Protein AF-A0A2G8KCC7-F1 (afdb_monomer_lite)

Secondary structure (DSSP, 8-state):
-EETT-EEEETTEEEE--EEEEEETTTTEEEE---GGGS----TTS--------TTSEEEEETTEEEEE-TT-SSS-SEEETT-------PPTTS-TTSSEEEEEEEEGGGSSEEEEEEEEEETTTTTTT-EEEEEE----SS---------

Sequence (152 aa):
TCAPFSQKIQPRGIYRNGRCIISSQNFTKKKYINHPCRQNKYDLNGRYDIKDCQAGMSADIFKGQYVLGAPMCPNTKGLFISNTTKLDEVARNNDYLGFSVAHGKFIAPEVGRLQITSVVSGAPRQNNLFGKVWDCTIVAWRGMRRTDNGRA

InterPro domains:
  IPR028994 Integrin alpha, N-terminal [G3DSA:2.130.10.130] (1-146)

Organism: Stichopus japonicus (NCBI:txid307972)

Structure (mmCIF, N/CA/C/O backbone):
data_AF-A0A2G8KCC7-F1
#
_entry.id   AF-A0A2G8KCC7-F1
#
loop_
_atom_site.group_PDB
_atom_site.id
_atom_site.type_symbol
_atom_site.label_atom_id
_atom_site.label_alt_id
_atom_site.label_comp_id
_atom_site.label_asym_id
_atom_site.label_entity_id
_atom_site.label_seq_id
_atom_site.pdbx_PDB_ins_code
_atom_site.Cartn_x
_atom_site.Cartn_y
_atom_site.Cartn_z
_atom_site.occupancy
_atom_si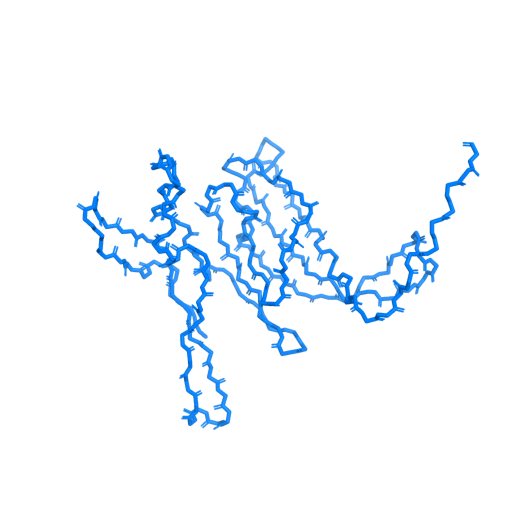te.B_iso_or_equiv
_atom_site.auth_seq_id
_atom_site.auth_comp_id
_atom_site.auth_asym_id
_atom_site.auth_atom_id
_atom_site.pdbx_PDB_model_num
ATOM 1 N N . THR A 1 1 ? -6.817 -9.372 -1.148 1.00 93.25 1 THR A N 1
ATOM 2 C CA . THR A 1 1 ? -5.555 -10.055 -1.513 1.00 93.25 1 THR A CA 1
ATOM 3 C C . THR A 1 1 ? -4.793 -9.243 -2.532 1.00 93.25 1 THR A C 1
ATOM 5 O O . THR A 1 1 ? -5.425 -8.649 -3.404 1.00 93.25 1 THR A O 1
ATOM 8 N N . CYS A 1 2 ? -3.466 -9.218 -2.440 1.00 94.62 2 CYS A N 1
ATOM 9 C CA . CYS A 1 2 ? -2.594 -8.466 -3.338 1.00 94.62 2 CYS A CA 1
ATOM 10 C C . CYS A 1 2 ? -1.480 -9.347 -3.909 1.00 94.62 2 CYS A C 1
ATOM 12 O O . CYS A 1 2 ? -1.060 -10.312 -3.281 1.00 94.62 2 CYS A O 1
ATOM 14 N N . ALA A 1 3 ? -1.020 -8.994 -5.105 1.00 95.81 3 ALA A N 1
ATOM 15 C CA . ALA A 1 3 ? 0.133 -9.560 -5.788 1.00 95.81 3 ALA A CA 1
ATOM 16 C C . ALA A 1 3 ? 1.076 -8.396 -6.153 1.00 95.81 3 ALA A C 1
ATOM 18 O O . ALA A 1 3 ? 0.911 -7.808 -7.228 1.00 95.81 3 ALA A O 1
ATOM 19 N N . PRO A 1 4 ? 2.021 -8.012 -5.273 1.00 93.31 4 PRO A N 1
ATOM 20 C CA . PRO A 1 4 ? 2.851 -6.812 -5.451 1.00 93.31 4 PRO A CA 1
ATOM 21 C C . PRO A 1 4 ? 3.772 -6.895 -6.674 1.00 93.31 4 PRO A C 1
ATOM 23 O O . PRO A 1 4 ? 3.996 -5.899 -7.353 1.00 93.31 4 PRO A O 1
ATOM 26 N N . PHE A 1 5 ? 4.221 -8.095 -7.042 1.00 93.12 5 PHE A N 1
ATOM 27 C CA . PHE A 1 5 ? 5.036 -8.318 -8.241 1.00 93.12 5 PHE A CA 1
ATOM 28 C C . PHE A 1 5 ? 4.210 -8.560 -9.510 1.00 93.12 5 PHE A C 1
ATOM 30 O O . PHE A 1 5 ? 4.770 -8.904 -10.549 1.00 93.12 5 PHE A O 1
ATOM 37 N N . SER A 1 6 ? 2.881 -8.386 -9.456 1.00 93.38 6 SER A N 1
ATOM 38 C CA . SER A 1 6 ? 2.033 -8.531 -10.639 1.00 93.38 6 SER A CA 1
ATOM 39 C C . SER A 1 6 ? 2.477 -7.564 -11.729 1.00 93.38 6 SER A C 1
ATOM 41 O O . SER A 1 6 ? 2.485 -6.343 -11.545 1.00 93.38 6 SER A O 1
ATOM 43 N N . GLN A 1 7 ? 2.798 -8.140 -12.882 1.00 89.81 7 GLN A N 1
ATOM 44 C CA . GLN A 1 7 ? 3.298 -7.405 -14.024 1.00 89.81 7 GLN A CA 1
ATOM 45 C C . GLN A 1 7 ? 2.163 -6.822 -14.878 1.00 89.81 7 GLN A C 1
ATOM 47 O O . GLN A 1 7 ? 1.012 -7.284 -14.881 1.00 89.81 7 GLN A O 1
ATOM 52 N N . LYS A 1 8 ? 2.499 -5.766 -15.610 1.00 85.50 8 LYS A N 1
ATOM 53 C CA . LYS A 1 8 ? 1.717 -5.202 -16.704 1.00 85.50 8 LYS A CA 1
ATOM 54 C C . LYS A 1 8 ? 2.681 -4.903 -17.846 1.00 85.50 8 LYS A C 1
ATOM 56 O O . LYS A 1 8 ? 3.644 -4.168 -17.655 1.00 85.50 8 LYS A O 1
ATOM 61 N N . ILE A 1 9 ? 2.416 -5.480 -19.012 1.00 83.12 9 ILE A N 1
ATOM 62 C CA . ILE A 1 9 ? 3.155 -5.160 -20.232 1.00 83.12 9 ILE A CA 1
ATOM 63 C C . ILE A 1 9 ? 2.638 -3.808 -20.730 1.00 83.12 9 ILE A C 1
ATOM 65 O O . ILE A 1 9 ? 1.425 -3.604 -20.838 1.00 83.12 9 ILE A O 1
ATOM 69 N N . GLN A 1 10 ? 3.548 -2.873 -20.974 1.00 79.00 10 GLN A N 1
ATOM 70 C CA . GLN A 1 10 ? 3.268 -1.585 -21.599 1.00 79.00 10 GLN A CA 1
ATOM 71 C C . GLN A 1 10 ? 4.195 -1.403 -22.810 1.00 79.00 10 GLN A C 1
ATOM 73 O O . GLN A 1 10 ? 5.215 -2.088 -22.892 1.00 79.00 10 GLN A O 1
ATOM 78 N N . PRO A 1 11 ? 3.912 -0.457 -23.724 1.00 78.44 11 PRO A N 1
ATOM 79 C CA . PRO A 1 11 ? 4.739 -0.249 -24.916 1.00 78.44 11 PRO A CA 1
ATOM 80 C C . PRO A 1 11 ? 6.236 -0.017 -24.640 1.00 78.44 11 PRO A C 1
ATOM 82 O O . PRO A 1 11 ? 7.062 -0.283 -25.501 1.00 78.44 11 PRO A O 1
ATOM 85 N N . ARG A 1 12 ? 6.599 0.466 -23.442 1.00 74.31 12 ARG A N 1
ATOM 86 C CA . ARG A 1 12 ? 7.985 0.770 -23.039 1.00 74.31 12 ARG A CA 1
ATOM 87 C C . ARG A 1 12 ? 8.648 -0.306 -22.164 1.00 74.31 12 ARG A C 1
ATOM 89 O O . ARG A 1 12 ? 9.763 -0.091 -21.692 1.00 74.31 12 ARG A O 1
ATOM 96 N N . GLY A 1 13 ? 7.978 -1.434 -21.907 1.00 81.06 13 GLY A N 1
ATOM 97 C CA . GLY A 1 13 ? 8.544 -2.554 -21.147 1.00 81.06 13 GLY A CA 1
ATOM 98 C C . GLY A 1 13 ? 7.571 -3.237 -20.182 1.00 81.06 13 GLY A C 1
ATOM 99 O O . GLY A 1 13 ? 6.350 -3.130 -20.298 1.00 81.06 13 GLY A O 1
ATOM 100 N N . ILE A 1 14 ? 8.132 -3.960 -19.210 1.00 84.12 14 ILE A N 1
ATOM 101 C CA . ILE A 1 14 ? 7.397 -4.719 -18.189 1.00 84.12 14 ILE A CA 1
ATOM 102 C C . ILE A 1 14 ? 7.390 -3.934 -16.875 1.00 84.12 14 ILE A C 1
ATOM 104 O O . ILE A 1 14 ? 8.437 -3.507 -16.398 1.00 84.12 14 ILE A O 1
ATOM 108 N N . TYR A 1 15 ? 6.202 -3.759 -16.293 1.00 86.19 15 TYR A N 1
ATOM 109 C CA . TYR A 1 15 ? 5.972 -2.909 -15.126 1.00 86.19 15 TYR A CA 1
ATOM 110 C C . TYR A 1 15 ? 5.466 -3.757 -13.958 1.00 86.19 15 TYR A C 1
ATOM 112 O O . TYR A 1 15 ? 4.408 -4.382 -14.071 1.00 86.19 15 TYR A O 1
ATOM 120 N N . ARG A 1 16 ? 6.169 -3.763 -12.825 1.00 88.00 16 ARG A N 1
ATOM 121 C CA . ARG A 1 16 ? 5.794 -4.429 -11.566 1.00 88.00 16 ARG A CA 1
ATOM 122 C C . ARG A 1 16 ? 5.029 -3.464 -10.658 1.00 88.00 16 ARG A C 1
ATOM 124 O O . ARG A 1 16 ? 5.499 -3.035 -9.607 1.00 88.00 16 ARG A O 1
ATOM 131 N N . ASN A 1 17 ? 3.812 -3.126 -11.066 1.00 87.38 17 ASN A N 1
ATOM 132 C CA . ASN A 1 17 ? 3.012 -2.114 -10.365 1.00 87.38 17 ASN A CA 1
ATOM 133 C C . ASN A 1 17 ? 2.131 -2.675 -9.255 1.00 87.38 17 ASN A C 1
ATOM 135 O O . ASN A 1 17 ? 1.513 -1.903 -8.525 1.00 87.38 17 ASN A O 1
ATOM 139 N N . GLY A 1 18 ? 2.083 -3.997 -9.121 1.00 90.75 18 GLY A N 1
ATOM 140 C CA . GLY A 1 18 ? 1.185 -4.669 -8.202 1.00 90.75 18 GLY A CA 1
ATOM 141 C C . GLY A 1 18 ? -0.230 -4.798 -8.757 1.00 90.75 18 GLY A C 1
ATOM 142 O O . GLY A 1 18 ? -0.598 -4.222 -9.792 1.00 90.75 18 GLY A O 1
ATOM 143 N N . ARG A 1 19 ? -1.023 -5.645 -8.105 1.00 92.31 19 ARG A N 1
ATOM 144 C CA . ARG A 1 19 ? -2.450 -5.824 -8.384 1.00 92.31 19 ARG A CA 1
ATOM 145 C C . ARG A 1 19 ? -3.139 -6.336 -7.133 1.00 92.31 19 ARG A C 1
ATOM 147 O O . ARG A 1 19 ? -2.705 -7.328 -6.561 1.00 92.31 19 ARG A O 1
ATOM 154 N N . CYS A 1 20 ? -4.246 -5.713 -6.754 1.00 92.19 20 CYS A N 1
ATOM 155 C CA . CYS A 1 20 ? -5.049 -6.156 -5.621 1.00 92.19 20 CYS A CA 1
ATOM 156 C C . CYS A 1 20 ? -6.488 -6.448 -6.038 1.00 92.19 20 CYS A C 1
ATOM 158 O O . CYS A 1 20 ? -7.043 -5.805 -6.934 1.00 92.19 20 CYS A O 1
ATOM 160 N N . ILE A 1 21 ? -7.089 -7.420 -5.359 1.00 92.88 21 ILE A N 1
ATOM 161 C CA . ILE A 1 21 ? -8.498 -7.788 -5.473 1.00 92.88 21 ILE A CA 1
ATOM 162 C C . ILE A 1 21 ? -9.122 -7.641 -4.091 1.00 92.88 21 ILE A C 1
ATOM 164 O O . ILE A 1 21 ? -8.612 -8.195 -3.108 1.00 92.88 21 ILE A O 1
ATOM 168 N N . ILE A 1 22 ? -10.236 -6.917 -4.038 1.00 90.69 22 ILE A N 1
ATOM 169 C CA . ILE A 1 22 ? -11.131 -6.901 -2.886 1.00 90.69 22 ILE A CA 1
ATOM 170 C C . ILE A 1 22 ? -12.324 -7.806 -3.180 1.00 90.69 22 ILE A C 1
ATOM 172 O O . ILE A 1 22 ? -12.883 -7.791 -4.280 1.00 90.69 22 ILE A O 1
ATOM 176 N N . SER A 1 23 ? -12.663 -8.627 -2.196 1.00 91.12 23 SER A N 1
ATOM 177 C CA . SER A 1 23 ? -13.757 -9.586 -2.247 1.00 91.12 23 SER A CA 1
ATOM 178 C C . SER A 1 23 ? -14.777 -9.202 -1.183 1.00 91.12 23 SER A C 1
ATOM 180 O O . SER A 1 23 ? -14.393 -8.897 -0.056 1.00 91.12 23 SER A O 1
ATOM 182 N N . SER A 1 24 ? -16.057 -9.188 -1.534 1.00 88.38 24 SER A N 1
ATOM 183 C CA . SER A 1 24 ? -17.159 -8.869 -0.625 1.00 88.38 24 SER A CA 1
ATOM 184 C C . SER A 1 24 ? -18.336 -9.818 -0.851 1.00 88.38 24 SER A C 1
ATOM 186 O O . SER A 1 24 ? -18.328 -10.620 -1.787 1.00 88.38 24 SER A O 1
ATOM 188 N N . GLN A 1 25 ? -19.337 -9.752 0.035 1.00 88.75 25 GLN A N 1
ATOM 189 C CA . GLN A 1 25 ? -20.554 -10.571 -0.043 1.00 88.75 25 GLN A CA 1
ATOM 190 C C . GLN A 1 25 ? -20.248 -12.078 -0.122 1.00 88.75 25 GLN A C 1
ATOM 192 O O . GLN A 1 25 ? -20.652 -12.752 -1.065 1.00 88.75 25 GLN A O 1
ATOM 197 N N . ASN A 1 26 ? -19.474 -12.592 0.842 1.00 89.81 26 ASN A N 1
ATOM 198 C CA . ASN A 1 26 ? -19.062 -13.999 0.894 1.00 89.81 26 ASN A CA 1
ATOM 199 C C . ASN A 1 26 ? -18.460 -14.503 -0.437 1.00 89.81 26 ASN A C 1
ATOM 201 O O . ASN A 1 26 ? -18.868 -15.517 -0.988 1.00 89.81 26 ASN A O 1
ATOM 205 N N . PHE A 1 27 ? -17.515 -13.738 -0.991 1.00 88.94 27 PHE A N 1
ATOM 206 C CA . PHE A 1 27 ? -16.797 -14.044 -2.237 1.00 88.94 27 PHE A CA 1
ATOM 207 C C . PHE A 1 27 ? -17.594 -13.975 -3.545 1.00 88.94 27 PHE A C 1
ATOM 209 O O . PHE A 1 27 ? -17.002 -14.177 -4.610 1.00 88.94 27 PHE A O 1
ATOM 216 N N . THR A 1 28 ? -18.879 -13.613 -3.503 1.00 92.56 28 THR A N 1
ATOM 217 C CA . THR A 1 28 ? -19.706 -13.461 -4.714 1.00 92.56 28 THR A CA 1
ATOM 218 C C . THR A 1 28 ? -19.353 -12.213 -5.523 1.00 92.56 28 THR A C 1
ATOM 220 O O . THR A 1 28 ? -19.425 -12.235 -6.750 1.00 92.56 28 THR A O 1
ATOM 223 N N . LYS A 1 29 ? -18.896 -11.134 -4.872 1.00 90.62 29 LYS A N 1
ATOM 224 C CA . LYS A 1 29 ? -18.427 -9.920 -5.555 1.00 90.62 29 LYS A CA 1
ATOM 225 C C . LYS A 1 29 ? -16.920 -9.778 -5.433 1.00 90.62 29 LYS A C 1
ATOM 227 O O . LYS A 1 29 ? -16.377 -9.695 -4.335 1.00 90.62 29 LYS A O 1
ATOM 232 N N . LYS A 1 30 ? -16.243 -9.682 -6.578 1.00 92.06 30 LYS A N 1
ATOM 233 C CA . LYS A 1 30 ? -14.795 -9.459 -6.674 1.00 92.06 30 LYS A CA 1
ATOM 234 C C . LYS A 1 30 ? -14.538 -8.231 -7.533 1.00 92.06 30 LYS A C 1
ATOM 236 O O . LYS A 1 30 ? -15.079 -8.115 -8.630 1.00 92.06 30 LYS A O 1
ATOM 241 N N . LYS A 1 31 ? -13.704 -7.313 -7.049 1.00 91.12 31 LYS A N 1
ATOM 242 C CA . LYS A 1 31 ? -13.322 -6.104 -7.787 1.00 91.12 31 LYS A CA 1
ATOM 243 C C . LYS A 1 31 ? -11.816 -5.906 -7.725 1.00 91.12 31 LYS A C 1
ATOM 245 O O . LYS A 1 31 ? -11.206 -6.020 -6.663 1.00 91.12 31 LYS A O 1
ATOM 250 N N . TYR A 1 32 ? -11.218 -5.570 -8.863 1.00 90.31 32 TYR A N 1
ATOM 251 C CA . TYR A 1 32 ? -9.839 -5.098 -8.891 1.00 90.31 32 TYR A CA 1
ATOM 252 C C . TYR A 1 32 ? -9.758 -3.701 -8.283 1.00 90.31 32 TYR A C 1
ATOM 254 O O . TYR A 1 32 ? -10.507 -2.800 -8.670 1.00 90.31 32 TYR A O 1
ATOM 262 N N . ILE A 1 33 ? -8.836 -3.514 -7.343 1.00 87.44 33 ILE A N 1
ATOM 263 C CA . ILE A 1 33 ? -8.540 -2.186 -6.816 1.00 87.44 33 ILE A CA 1
ATOM 264 C C . ILE A 1 33 ? -7.795 -1.404 -7.900 1.00 87.44 33 ILE A C 1
ATOM 266 O O . ILE A 1 33 ? -6.731 -1.818 -8.364 1.00 87.44 33 ILE A O 1
ATOM 270 N N . ASN A 1 34 ? -8.363 -0.269 -8.300 1.00 78.25 34 ASN A N 1
ATOM 271 C CA . ASN A 1 34 ? -7.729 0.654 -9.229 1.00 78.25 34 ASN A CA 1
ATOM 272 C C . ASN A 1 34 ? -6.836 1.618 -8.435 1.00 78.25 34 ASN A C 1
ATOM 274 O O . ASN A 1 34 ? -7.338 2.555 -7.819 1.00 78.25 34 ASN A O 1
ATOM 278 N N . HIS A 1 35 ? -5.527 1.370 -8.421 1.00 78.81 35 HIS A N 1
ATOM 279 C CA . HIS A 1 35 ? -4.536 2.240 -7.782 1.00 78.81 35 HIS A CA 1
ATOM 280 C C . HIS A 1 35 ? -3.726 3.008 -8.844 1.00 78.81 35 HIS A C 1
ATOM 282 O O . HIS A 1 35 ? -3.537 2.491 -9.952 1.00 78.81 35 HIS A O 1
ATOM 288 N N . PRO A 1 36 ? -3.207 4.211 -8.525 1.00 74.88 36 PRO A N 1
ATOM 289 C CA . PRO A 1 36 ? -2.507 5.072 -9.482 1.00 74.88 36 PRO A CA 1
ATOM 290 C C . PRO A 1 36 ? -1.354 4.386 -10.218 1.00 74.88 36 PRO A C 1
ATOM 292 O O . PRO A 1 36 ? -1.201 4.599 -11.414 1.00 74.88 36 PRO A O 1
ATOM 295 N N . CYS A 1 37 ? -0.614 3.483 -9.563 1.00 76.19 37 CYS A N 1
ATOM 296 C CA . CYS A 1 37 ? 0.501 2.794 -10.220 1.00 76.19 37 CYS A CA 1
ATOM 297 C C . CYS A 1 37 ? 0.089 1.936 -11.418 1.00 76.19 37 CYS A C 1
ATOM 299 O O . CYS A 1 37 ? 0.911 1.682 -12.284 1.00 76.19 37 CYS A O 1
ATOM 301 N N . ARG A 1 38 ? -1.159 1.458 -11.510 1.00 75.12 38 ARG A N 1
ATOM 302 C CA . ARG A 1 38 ? -1.618 0.704 -12.692 1.00 75.12 38 ARG A CA 1
ATOM 303 C C . ARG A 1 38 ? -2.277 1.581 -13.758 1.00 75.12 38 ARG A C 1
ATOM 305 O O . ARG A 1 38 ? -2.583 1.058 -14.837 1.00 75.12 38 ARG A O 1
A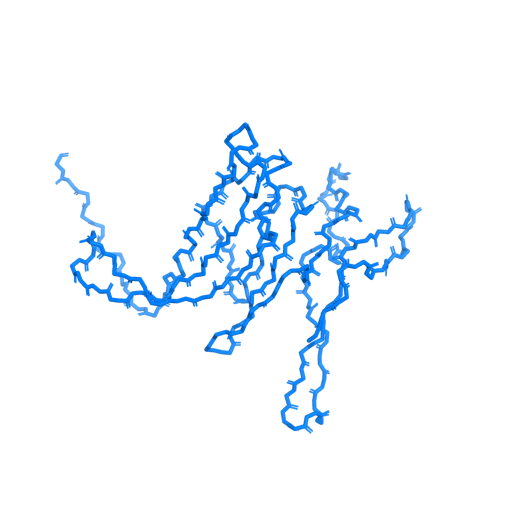TOM 312 N N . GLN A 1 39 ? -2.496 2.867 -13.484 1.00 70.69 39 GLN A N 1
ATOM 313 C CA . GLN A 1 39 ? -3.110 3.798 -14.427 1.00 70.69 39 GLN A CA 1
ATOM 314 C C . GLN A 1 39 ? -2.078 4.237 -15.473 1.00 70.69 39 GLN A C 1
ATOM 316 O O . GLN A 1 39 ? -0.938 4.534 -15.137 1.00 70.69 39 GLN A O 1
ATOM 321 N N . ASN A 1 40 ? -2.484 4.288 -16.745 1.00 54.72 40 ASN A N 1
ATOM 322 C CA . ASN A 1 40 ? -1.664 4.787 -17.860 1.00 54.72 40 ASN A CA 1
ATOM 323 C C . ASN A 1 40 ? -1.565 6.324 -17.823 1.00 54.72 40 ASN A C 1
ATOM 325 O O . ASN A 1 40 ? -1.820 6.988 -18.825 1.00 54.72 40 ASN A O 1
ATOM 329 N N . LYS A 1 41 ? -1.308 6.916 -16.654 1.00 52.59 41 LYS A N 1
ATOM 330 C CA . LYS A 1 41 ? -1.178 8.366 -16.540 1.00 52.59 41 LYS A CA 1
ATOM 331 C C . LYS A 1 41 ? 0.266 8.746 -16.817 1.00 52.59 41 LYS A C 1
ATOM 333 O O . LYS A 1 41 ? 1.075 8.869 -15.907 1.00 52.59 41 LYS A O 1
ATOM 338 N N . TYR A 1 42 ? 0.548 8.935 -18.098 1.00 44.69 42 TYR A N 1
ATOM 339 C CA . TYR A 1 42 ? 1.533 9.922 -18.507 1.00 44.69 42 TYR A CA 1
ATOM 340 C C . TYR A 1 42 ? 1.029 11.282 -18.001 1.00 44.69 42 TYR A C 1
ATOM 342 O O . TYR A 1 42 ? -0.164 11.573 -18.128 1.00 44.69 42 TYR A O 1
ATOM 350 N N . ASP A 1 43 ? 1.889 12.117 -17.418 1.00 42.31 43 ASP A N 1
ATOM 351 C CA . ASP A 1 43 ? 1.596 13.544 -17.520 1.00 42.31 43 ASP A CA 1
ATOM 352 C C . ASP A 1 43 ? 1.744 13.943 -18.998 1.00 42.31 43 ASP A C 1
ATOM 354 O O . ASP A 1 43 ? 2.363 13.226 -19.790 1.00 42.31 43 ASP A O 1
ATOM 358 N N . LEU A 1 44 ? 1.171 15.080 -19.391 1.00 36.56 44 LEU A N 1
ATOM 359 C CA . LEU A 1 44 ? 1.238 15.595 -20.767 1.00 36.56 44 LEU A CA 1
ATOM 360 C C . LEU A 1 44 ? 2.687 15.824 -21.267 1.00 36.56 44 LEU A C 1
ATOM 362 O O . LEU A 1 44 ? 2.881 16.111 -22.442 1.00 36.56 44 LEU A O 1
ATOM 366 N N . ASN A 1 45 ? 3.695 15.641 -20.400 1.00 45.84 45 ASN A N 1
ATOM 367 C CA . ASN A 1 45 ? 5.123 15.796 -20.667 1.00 45.84 45 ASN A CA 1
ATOM 368 C C . ASN A 1 45 ? 5.917 14.468 -20.627 1.00 45.84 45 ASN A C 1
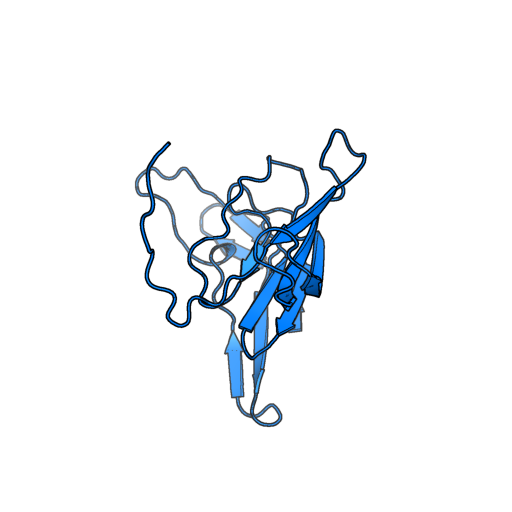ATOM 370 O O . ASN A 1 45 ? 7.144 14.489 -20.735 1.00 45.84 45 ASN A O 1
ATOM 374 N N . GLY A 1 46 ? 5.262 13.311 -20.460 1.00 44.34 46 GLY A N 1
ATOM 375 C CA . GLY A 1 46 ? 5.895 11.987 -20.518 1.00 44.34 46 GLY A CA 1
ATOM 376 C C . GLY A 1 46 ? 6.878 11.658 -19.384 1.00 44.34 46 GLY A C 1
ATOM 377 O O . GLY A 1 46 ? 7.700 10.754 -19.559 1.00 44.34 46 GLY A O 1
ATOM 378 N N . ARG A 1 47 ? 6.822 12.359 -18.242 1.00 47.19 47 ARG A N 1
ATOM 379 C CA . ARG A 1 47 ? 7.860 12.297 -17.191 1.00 47.19 47 ARG A CA 1
ATOM 380 C C . ARG A 1 47 ? 7.671 11.211 -16.133 1.00 47.19 47 ARG A C 1
ATOM 382 O O . ARG A 1 47 ? 8.626 10.903 -15.425 1.00 47.19 47 ARG A O 1
ATOM 389 N N . TYR A 1 48 ? 6.487 10.611 -16.012 1.00 54.03 48 TYR A N 1
ATOM 390 C CA . TYR A 1 48 ? 6.210 9.678 -14.913 1.00 54.03 48 TYR A CA 1
ATOM 391 C C . TYR A 1 48 ? 5.968 8.257 -15.400 1.00 54.03 48 TYR A C 1
ATOM 393 O O . TYR A 1 48 ? 4.865 7.864 -15.769 1.00 54.03 48 TYR A O 1
ATOM 401 N N . ASP A 1 49 ? 7.047 7.484 -15.365 1.00 58.78 49 ASP A N 1
ATOM 402 C CA . ASP A 1 49 ? 7.057 6.060 -15.645 1.00 58.78 49 ASP A CA 1
ATOM 403 C C . ASP A 1 49 ? 7.134 5.282 -14.318 1.00 58.78 49 ASP A C 1
ATOM 405 O O . ASP A 1 49 ? 8.211 4.985 -13.800 1.00 58.78 49 ASP A O 1
ATOM 409 N N . ILE A 1 50 ? 5.979 5.016 -13.698 1.00 69.81 50 ILE A N 1
ATOM 410 C CA . ILE A 1 50 ? 5.917 4.214 -12.470 1.00 69.81 50 ILE A CA 1
ATOM 411 C C . ILE A 1 50 ? 6.061 2.745 -12.878 1.00 69.81 50 ILE A C 1
ATOM 413 O O . ILE A 1 50 ? 5.058 2.077 -13.133 1.00 69.81 50 ILE A O 1
ATOM 417 N N . LYS A 1 51 ? 7.306 2.265 -12.988 1.00 73.69 51 LYS A N 1
ATOM 418 C CA . LYS A 1 51 ? 7.611 0.887 -13.410 1.00 73.69 51 LYS A CA 1
ATOM 419 C C . LYS A 1 51 ? 7.482 -0.140 -12.301 1.00 73.69 51 LYS A C 1
ATOM 421 O O . LYS A 1 51 ? 7.078 -1.259 -12.578 1.00 73.69 51 LYS A O 1
ATOM 426 N N . ASP A 1 52 ? 7.846 0.218 -11.074 1.00 81.69 52 ASP A N 1
ATOM 427 C CA . ASP A 1 52 ? 8.131 -0.770 -10.029 1.00 81.69 52 ASP A CA 1
ATOM 428 C C . ASP A 1 52 ? 7.406 -0.508 -8.714 1.00 81.69 52 ASP A C 1
ATOM 430 O O . ASP A 1 52 ? 7.809 -1.034 -7.694 1.00 81.69 52 ASP A O 1
ATOM 434 N N . CYS A 1 53 ? 6.313 0.252 -8.719 1.00 82.50 53 CYS A N 1
ATOM 435 C CA . CYS A 1 53 ? 5.628 0.688 -7.497 1.00 82.50 53 CYS A CA 1
ATOM 436 C C . CYS A 1 53 ? 5.270 -0.425 -6.494 1.00 82.50 53 CYS A C 1
ATOM 438 O O . CYS A 1 53 ? 5.245 -0.159 -5.292 1.00 82.50 53 CYS A O 1
ATOM 440 N N . GLN A 1 54 ? 4.996 -1.649 -6.969 1.00 90.06 54 GLN A N 1
ATOM 441 C CA . GLN A 1 54 ? 4.684 -2.807 -6.122 1.00 90.06 54 GLN A CA 1
ATOM 442 C C . GLN A 1 54 ? 3.536 -2.553 -5.129 1.00 90.06 54 GLN A C 1
ATOM 444 O O . GLN A 1 54 ? 3.593 -2.953 -3.966 1.00 90.06 54 GLN A O 1
ATOM 449 N N . ALA A 1 55 ? 2.471 -1.880 -5.578 1.00 89.12 55 ALA A N 1
ATOM 450 C CA . ALA A 1 55 ? 1.335 -1.580 -4.713 1.00 89.12 55 ALA A CA 1
ATOM 451 C C . ALA A 1 55 ? 0.691 -2.862 -4.163 1.00 89.12 55 ALA A C 1
ATOM 453 O O . ALA A 1 55 ? 0.411 -3.812 -4.903 1.00 89.12 55 ALA A O 1
ATOM 454 N N . GLY A 1 56 ? 0.413 -2.852 -2.860 1.00 93.00 56 GLY A N 1
ATOM 455 C CA . GLY A 1 56 ? -0.073 -4.017 -2.130 1.00 93.00 56 GLY A CA 1
ATOM 456 C C . GLY A 1 56 ? 1.041 -4.921 -1.604 1.00 93.00 56 GLY A C 1
ATOM 457 O O . GLY A 1 56 ? 0.766 -6.088 -1.334 1.00 93.00 56 GLY A O 1
ATOM 458 N N . MET A 1 57 ? 2.273 -4.405 -1.479 1.00 94.69 57 MET A N 1
ATOM 459 C CA . MET A 1 57 ? 3.364 -5.077 -0.757 1.00 94.69 57 MET A CA 1
ATOM 460 C C . MET A 1 57 ? 2.990 -5.281 0.713 1.00 94.69 57 MET A C 1
ATOM 462 O O . MET A 1 57 ? 3.181 -6.353 1.275 1.00 94.69 57 MET A O 1
ATOM 466 N N . SER A 1 58 ? 2.369 -4.260 1.293 1.00 94.69 58 SER A N 1
ATOM 467 C CA . SER A 1 58 ? 1.605 -4.352 2.527 1.00 94.69 58 SER A CA 1
ATOM 468 C C . SER A 1 58 ? 0.203 -3.799 2.272 1.00 94.69 58 SER A C 1
ATOM 470 O O . SER A 1 58 ? -0.008 -3.008 1.344 1.00 94.69 58 SER A O 1
ATOM 472 N N . ALA A 1 59 ? -0.790 -4.261 3.024 1.00 93.00 59 ALA A N 1
ATOM 473 C CA . ALA A 1 59 ? -2.160 -3.798 2.869 1.00 93.00 59 ALA A CA 1
ATOM 474 C C . ALA A 1 59 ? -2.941 -3.966 4.167 1.00 93.00 59 ALA A C 1
ATOM 476 O O . ALA A 1 59 ? -2.716 -4.923 4.904 1.00 93.00 59 ALA A O 1
ATOM 477 N N . ASP A 1 60 ? -3.892 -3.068 4.392 1.00 91.69 60 ASP A N 1
ATOM 478 C CA . ASP A 1 60 ? -4.794 -3.119 5.537 1.00 91.69 60 ASP A CA 1
ATOM 479 C C . ASP A 1 60 ? -6.193 -2.623 5.139 1.00 91.69 60 ASP A C 1
ATOM 481 O O . ASP A 1 60 ? -6.362 -1.950 4.114 1.00 91.69 60 ASP A O 1
ATOM 485 N N . ILE A 1 61 ? -7.209 -2.981 5.920 1.00 86.81 61 ILE A N 1
ATOM 486 C CA . ILE A 1 61 ? -8.598 -2.570 5.714 1.00 86.81 61 ILE A CA 1
ATOM 487 C C . ILE A 1 61 ? -9.163 -2.078 7.042 1.00 86.81 61 ILE A C 1
ATOM 489 O O . ILE A 1 61 ? -9.251 -2.830 8.008 1.00 86.81 61 ILE A O 1
ATOM 493 N N . PHE A 1 62 ? -9.649 -0.839 7.060 1.00 81.81 62 PHE A N 1
ATOM 494 C CA . PHE A 1 62 ? -10.314 -0.261 8.225 1.00 81.81 62 PHE A CA 1
ATOM 495 C C . PHE A 1 62 ? -11.556 0.514 7.783 1.00 81.81 62 PHE A C 1
ATOM 497 O O . PHE A 1 62 ? -11.530 1.256 6.805 1.00 81.81 62 PHE A O 1
ATOM 504 N N . LYS A 1 63 ? -12.682 0.331 8.486 1.00 76.19 63 LYS A N 1
ATOM 505 C CA . LYS A 1 63 ? -13.960 1.037 8.226 1.00 76.19 63 LYS A CA 1
ATOM 506 C C . LYS A 1 63 ? -14.396 1.056 6.744 1.00 76.19 63 LYS A C 1
ATOM 508 O O . LYS A 1 63 ? -14.956 2.038 6.266 1.00 76.19 63 LYS A O 1
ATOM 513 N N . GLY A 1 64 ? -14.131 -0.024 6.006 1.00 77.50 64 GLY A N 1
ATOM 514 C CA . GLY A 1 64 ? -14.463 -0.135 4.578 1.00 77.50 64 GLY A CA 1
ATOM 515 C C . GLY A 1 64 ? -13.525 0.627 3.633 1.00 77.50 64 GLY A C 1
ATOM 516 O O . GLY A 1 64 ? -13.728 0.581 2.420 1.00 77.50 64 GLY A O 1
ATOM 517 N N . GLN A 1 65 ? -12.493 1.287 4.161 1.00 81.50 65 GLN A N 1
ATOM 518 C CA . GLN A 1 65 ? -11.386 1.838 3.392 1.00 81.50 65 GLN A CA 1
ATOM 519 C C . GLN A 1 65 ? -10.245 0.825 3.321 1.00 81.50 65 GLN A C 1
ATOM 521 O O . GLN A 1 65 ? -9.976 0.112 4.286 1.00 81.50 65 GLN A O 1
ATOM 526 N N . TYR A 1 66 ? -9.566 0.767 2.178 1.00 86.19 66 TYR A N 1
ATOM 527 C CA . TYR A 1 66 ? -8.328 0.007 2.038 1.00 86.19 66 TYR A CA 1
ATOM 528 C C . TYR A 1 66 ? -7.119 0.939 2.082 1.00 86.19 66 TYR A C 1
ATOM 530 O O . TYR A 1 66 ? -7.178 2.075 1.602 1.00 86.19 66 TYR A O 1
ATOM 538 N N . VAL A 1 67 ? -6.015 0.410 2.594 1.00 86.88 67 VAL A N 1
ATOM 539 C CA . VAL A 1 67 ? -4.674 0.992 2.546 1.00 86.88 67 VAL A CA 1
ATOM 540 C C . VAL A 1 67 ? -3.792 0.030 1.777 1.00 86.88 67 VA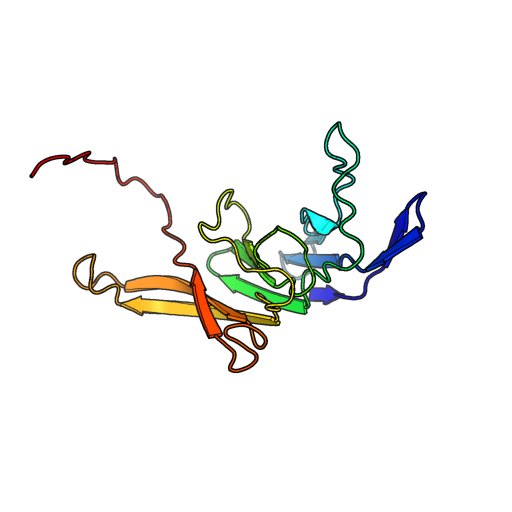L A C 1
ATOM 542 O O . VAL A 1 67 ? -3.787 -1.161 2.074 1.00 86.88 67 VAL A O 1
ATOM 545 N N . LEU A 1 68 ? -3.041 0.530 0.804 1.00 89.06 68 LEU A N 1
ATOM 546 C CA . LEU A 1 68 ? -2.019 -0.234 0.102 1.00 89.06 68 LEU A CA 1
ATOM 547 C C . LEU A 1 68 ? -0.671 0.451 0.290 1.00 89.06 68 LEU A C 1
ATOM 549 O O . LEU A 1 68 ? -0.508 1.604 -0.106 1.00 89.06 68 LEU A O 1
ATOM 553 N N . GLY A 1 69 ? 0.286 -0.278 0.843 1.00 90.12 69 GLY A N 1
ATOM 554 C CA . GLY A 1 69 ? 1.693 0.081 0.826 1.00 90.12 69 GLY A CA 1
ATOM 555 C C . GLY A 1 69 ? 2.336 -0.221 -0.528 1.00 90.12 69 GLY A C 1
ATOM 556 O O . GLY A 1 69 ? 2.012 -1.215 -1.187 1.00 90.12 69 GLY A O 1
ATOM 557 N N . ALA A 1 70 ? 3.217 0.669 -0.963 1.00 88.56 70 ALA A N 1
ATOM 558 C CA . ALA A 1 70 ? 3.823 0.726 -2.285 1.00 88.56 70 ALA A CA 1
ATOM 559 C C . ALA A 1 70 ? 5.255 1.292 -2.196 1.00 88.56 70 ALA A C 1
ATOM 561 O O . ALA A 1 70 ? 5.523 2.400 -2.673 1.00 88.56 70 ALA A O 1
ATOM 562 N N . PRO A 1 71 ? 6.182 0.545 -1.570 1.00 87.50 71 PRO A N 1
ATOM 563 C CA . PRO A 1 71 ? 7.498 1.039 -1.150 1.00 87.50 71 PRO A CA 1
ATOM 564 C C . PRO A 1 71 ? 8.388 1.542 -2.281 1.00 87.50 71 PRO A C 1
ATOM 566 O O . PRO A 1 71 ? 9.282 2.354 -2.058 1.00 87.50 71 PRO A O 1
ATOM 569 N N . MET A 1 72 ? 8.140 1.075 -3.496 1.00 82.81 72 MET A N 1
ATOM 570 C CA . MET A 1 72 ? 8.944 1.382 -4.670 1.00 82.81 72 MET A CA 1
ATOM 571 C C . MET A 1 72 ? 8.302 2.456 -5.554 1.00 82.81 72 MET A C 1
ATOM 573 O O . MET A 1 72 ? 8.743 2.672 -6.683 1.00 82.81 72 MET A O 1
ATOM 577 N N . CYS A 1 73 ? 7.228 3.109 -5.096 1.00 74.38 73 CYS A N 1
ATOM 578 C CA . CYS A 1 73 ? 6.574 4.119 -5.907 1.00 74.38 73 CYS A CA 1
ATOM 579 C C . CYS A 1 73 ? 7.350 5.446 -5.879 1.00 74.38 73 CYS A C 1
ATOM 581 O O . CYS A 1 73 ? 7.480 6.050 -4.814 1.00 74.38 73 CYS A O 1
ATOM 583 N N . PRO A 1 74 ? 7.833 5.942 -7.032 1.00 58.09 74 PRO A N 1
ATOM 584 C CA . PRO A 1 74 ? 8.468 7.246 -7.098 1.00 58.09 74 PRO A CA 1
ATOM 585 C C . PRO A 1 74 ? 7.392 8.332 -6.955 1.00 58.09 74 PRO A C 1
ATOM 587 O O . PRO A 1 74 ? 6.366 8.303 -7.636 1.00 58.09 74 PRO A O 1
ATOM 590 N N . ASN A 1 75 ? 7.621 9.306 -6.076 1.00 54.00 75 ASN A N 1
ATOM 591 C CA . ASN A 1 75 ? 6.823 10.531 -5.894 1.00 54.00 75 ASN A CA 1
ATOM 592 C C . ASN A 1 75 ? 5.388 10.389 -5.342 1.00 54.00 75 ASN A C 1
ATOM 594 O O . ASN A 1 75 ? 4.854 11.363 -4.811 1.00 54.00 75 ASN A O 1
ATOM 598 N N . THR A 1 76 ? 4.743 9.221 -5.414 1.00 55.09 76 THR A N 1
ATOM 599 C CA . THR A 1 76 ? 3.568 8.947 -4.570 1.00 55.09 76 THR A CA 1
ATOM 600 C C . THR A 1 76 ? 4.081 8.351 -3.276 1.00 55.09 76 THR A C 1
ATOM 602 O O . THR A 1 76 ? 4.896 7.442 -3.334 1.00 55.09 76 THR A O 1
ATOM 605 N N . LYS A 1 77 ? 3.592 8.850 -2.148 1.00 66.19 77 LYS A N 1
ATOM 606 C CA . LYS A 1 77 ? 4.099 8.746 -0.770 1.00 66.19 77 LYS A CA 1
ATOM 607 C C . LYS A 1 77 ? 4.133 7.322 -0.187 1.00 66.19 77 LYS A C 1
ATOM 609 O O . LYS A 1 77 ? 3.781 7.125 0.962 1.00 66.19 77 LYS A O 1
ATOM 614 N N . GLY A 1 78 ? 4.440 6.306 -0.986 1.00 74.69 78 GLY A N 1
ATOM 615 C CA . GLY A 1 78 ? 4.490 4.913 -0.578 1.00 74.69 78 GLY A CA 1
ATOM 616 C C . GLY A 1 78 ? 3.152 4.299 -0.173 1.00 74.69 78 GLY A C 1
ATOM 617 O O . GLY A 1 78 ? 3.098 3.129 0.172 1.00 74.69 78 GLY A O 1
ATOM 618 N N . LEU A 1 79 ? 2.064 5.066 -0.184 1.00 79.12 79 LEU A N 1
ATOM 619 C CA . LEU A 1 79 ? 0.803 4.702 0.448 1.00 79.12 79 LEU A CA 1
ATOM 620 C C . LEU A 1 79 ? -0.376 5.143 -0.411 1.00 79.12 79 LEU A C 1
ATOM 622 O O . LEU A 1 79 ? -0.429 6.271 -0.905 1.00 79.12 79 LEU A O 1
ATOM 626 N N . PHE A 1 80 ? -1.359 4.258 -0.545 1.00 80.56 80 PHE A N 1
ATOM 627 C CA . PHE A 1 80 ? -2.624 4.533 -1.214 1.00 80.56 80 PHE A CA 1
ATOM 628 C C . PHE A 1 80 ? -3.780 4.216 -0.282 1.00 80.56 80 PHE A C 1
ATOM 630 O O . PHE A 1 80 ? -3.983 3.059 0.073 1.00 80.56 80 PHE A O 1
ATOM 637 N N . ILE A 1 81 ? -4.571 5.228 0.063 1.00 78.88 81 ILE A N 1
ATOM 638 C CA . ILE A 1 81 ? -5.765 5.071 0.896 1.00 78.88 81 ILE A CA 1
ATOM 639 C C . ILE A 1 81 ? -6.994 5.326 0.028 1.00 78.88 81 ILE A C 1
ATOM 641 O O . ILE A 1 81 ? -7.073 6.330 -0.683 1.00 78.88 81 ILE A O 1
ATOM 645 N N . SER A 1 82 ? -7.954 4.406 0.048 1.00 75.69 82 SER A N 1
ATOM 646 C CA . SER A 1 82 ? -9.174 4.532 -0.751 1.00 75.69 82 SER A CA 1
ATOM 647 C C . SER A 1 82 ? -9.988 5.762 -0.349 1.00 75.69 82 SER A C 1
ATOM 649 O O . SER A 1 82 ? -10.224 5.976 0.842 1.00 75.69 82 SER A O 1
ATOM 651 N N . ASN A 1 83 ? -10.490 6.503 -1.338 1.00 65.88 83 ASN A N 1
ATOM 652 C CA . ASN A 1 83 ? -11.288 7.725 -1.165 1.00 65.88 83 ASN A CA 1
ATOM 653 C C . ASN A 1 83 ? -10.547 8.896 -0.493 1.00 65.88 83 ASN A C 1
ATOM 655 O O . ASN A 1 83 ? -11.184 9.890 -0.152 1.00 65.88 83 ASN A O 1
ATOM 659 N N . THR A 1 84 ? -9.221 8.819 -0.353 1.00 62.19 84 THR A N 1
ATOM 660 C CA . THR A 1 84 ? -8.394 9.932 0.126 1.00 62.19 84 THR A CA 1
ATOM 661 C C . THR A 1 84 ? -7.600 10.509 -1.041 1.00 62.19 84 THR A C 1
ATOM 663 O O . THR A 1 84 ? -6.868 9.793 -1.721 1.00 62.19 84 THR A O 1
ATOM 666 N N . THR A 1 85 ? -7.747 11.809 -1.297 1.00 45.88 85 THR A N 1
ATOM 667 C CA . THR A 1 85 ? -7.052 12.508 -2.394 1.00 45.88 85 THR A CA 1
ATOM 668 C C . THR A 1 85 ? -5.730 13.143 -1.973 1.00 45.88 85 THR A C 1
ATOM 670 O O . THR A 1 85 ? -4.960 13.555 -2.838 1.00 45.88 85 THR A O 1
ATOM 673 N N . LYS A 1 86 ? -5.439 13.212 -0.669 1.00 47.62 86 LYS A N 1
ATOM 674 C CA . LYS A 1 86 ? -4.220 13.816 -0.127 1.00 47.62 86 LYS A CA 1
ATOM 675 C C . LYS A 1 86 ? -3.707 13.010 1.062 1.00 47.62 86 LYS A C 1
ATOM 677 O O . LYS A 1 86 ? -4.365 12.916 2.089 1.00 47.62 86 LYS A O 1
ATOM 682 N N . LEU A 1 87 ? -2.533 12.417 0.900 1.00 49.66 87 LEU A N 1
ATOM 683 C CA . LEU A 1 87 ? -1.626 12.170 2.017 1.00 49.66 87 LEU A CA 1
ATOM 684 C C . LEU A 1 87 ? -0.711 13.384 2.032 1.00 49.66 87 LEU A C 1
ATOM 686 O O . LEU A 1 87 ? -0.192 13.704 0.968 1.00 49.66 87 LEU A O 1
ATOM 690 N N . ASP A 1 88 ? -0.540 14.078 3.150 1.00 42.12 88 ASP A N 1
ATOM 691 C CA . ASP A 1 88 ? 0.207 15.340 3.231 1.00 42.12 88 ASP A CA 1
ATOM 692 C C . ASP A 1 88 ? 1.629 15.138 3.788 1.00 42.12 88 ASP A C 1
ATOM 694 O O . ASP A 1 88 ? 1.978 15.732 4.782 1.00 42.12 88 ASP A O 1
ATOM 698 N N . GLU A 1 89 ? 2.498 14.337 3.149 1.00 46.50 89 GLU A N 1
ATOM 699 C CA . GLU A 1 89 ? 3.964 14.504 3.313 1.00 46.50 89 GLU A CA 1
ATOM 700 C C . GLU A 1 89 ? 4.807 13.833 2.215 1.00 46.50 89 GLU A C 1
ATOM 702 O O . GLU A 1 89 ? 4.533 12.706 1.823 1.00 46.50 89 GLU A O 1
ATOM 707 N N . VAL A 1 90 ? 5.808 14.519 1.655 1.00 45.22 90 VAL A N 1
ATOM 708 C CA . VAL A 1 90 ? 6.671 13.963 0.592 1.00 45.22 90 VAL A CA 1
ATOM 709 C C . VAL A 1 90 ? 7.752 13.081 1.227 1.00 45.22 90 VAL A C 1
ATOM 711 O O . VAL A 1 90 ? 8.736 13.595 1.750 1.00 45.22 90 VAL A O 1
ATOM 714 N N . ALA A 1 91 ? 7.589 11.755 1.177 1.00 51.50 91 ALA A N 1
ATOM 715 C CA . ALA A 1 91 ? 8.699 10.833 1.434 1.00 51.50 91 ALA A CA 1
ATOM 716 C C . ALA A 1 91 ? 9.755 10.965 0.329 1.00 51.50 91 ALA A C 1
ATOM 718 O O . ALA A 1 91 ? 9.410 11.174 -0.840 1.00 51.50 91 ALA A O 1
ATOM 719 N N . ARG A 1 92 ? 11.038 10.869 0.690 1.00 57.25 92 ARG A N 1
ATOM 720 C CA . ARG A 1 92 ? 12.130 10.973 -0.281 1.00 57.25 92 ARG A CA 1
ATOM 721 C C . ARG A 1 92 ? 12.222 9.673 -1.080 1.00 57.25 92 ARG A C 1
ATOM 723 O O . ARG A 1 92 ? 11.809 8.600 -0.634 1.00 57.25 92 ARG A O 1
ATOM 730 N N . ASN A 1 93 ? 12.773 9.769 -2.288 1.00 61.47 93 ASN A N 1
ATOM 731 C CA . ASN A 1 93 ? 13.057 8.587 -3.098 1.00 61.47 93 ASN A CA 1
ATOM 732 C C . ASN A 1 93 ? 13.958 7.621 -2.304 1.00 61.47 93 ASN A C 1
ATOM 734 O O . ASN A 1 93 ? 14.924 8.059 -1.685 1.00 61.47 93 ASN A O 1
ATOM 738 N N . ASN A 1 94 ? 13.648 6.321 -2.361 1.00 67.75 94 ASN A N 1
ATOM 739 C CA . ASN A 1 94 ? 14.324 5.211 -1.665 1.00 67.75 94 ASN A CA 1
ATOM 740 C C . ASN A 1 94 ? 14.061 5.037 -0.158 1.00 67.75 94 ASN A C 1
ATOM 742 O O . ASN A 1 94 ? 14.674 4.153 0.437 1.00 67.75 94 ASN A O 1
ATOM 746 N N . ASP A 1 95 ? 13.120 5.765 0.450 1.00 80.31 95 ASP A N 1
ATOM 747 C CA . ASP A 1 95 ? 12.772 5.580 1.873 1.00 80.31 95 ASP A CA 1
ATOM 748 C C . ASP A 1 95 ? 11.983 4.280 2.158 1.00 80.31 95 ASP A C 1
ATOM 750 O O . ASP A 1 95 ? 11.899 3.828 3.304 1.00 80.31 95 ASP A O 1
ATOM 754 N N . TYR A 1 96 ? 11.415 3.662 1.115 1.00 86.19 96 TYR A N 1
ATOM 755 C CA . TYR A 1 96 ? 10.535 2.486 1.194 1.00 86.19 96 TYR A CA 1
ATOM 756 C C . TYR A 1 96 ? 9.308 2.684 2.093 1.00 86.19 96 TYR A C 1
ATOM 758 O O . TYR A 1 96 ? 8.854 1.758 2.763 1.00 86.19 96 TYR A O 1
ATOM 766 N N . LEU A 1 97 ? 8.739 3.891 2.097 1.00 84.12 97 LEU A N 1
ATOM 767 C CA . LEU A 1 97 ? 7.472 4.153 2.774 1.00 84.12 97 LEU A CA 1
ATOM 768 C C . LEU A 1 97 ? 6.370 3.215 2.246 1.00 84.12 97 LEU A C 1
ATOM 770 O O . LEU A 1 97 ? 6.234 3.026 1.045 1.00 84.12 97 LEU A O 1
ATOM 774 N N . GLY A 1 98 ? 5.585 2.611 3.132 1.00 87.19 98 GLY A N 1
ATOM 775 C CA . GLY A 1 98 ? 4.587 1.595 2.779 1.00 87.19 98 GLY A CA 1
ATOM 776 C C . GLY A 1 98 ? 5.151 0.180 2.704 1.00 87.19 98 GLY A C 1
ATOM 777 O O . GLY A 1 98 ? 4.474 -0.727 2.215 1.00 87.19 98 GLY A O 1
ATOM 778 N N . PHE A 1 99 ? 6.375 -0.041 3.191 1.00 91.38 99 PHE A N 1
ATOM 779 C CA . PHE A 1 99 ? 6.928 -1.386 3.351 1.00 91.38 99 PHE A CA 1
ATOM 780 C C . PHE A 1 99 ? 6.052 -2.248 4.271 1.00 91.38 99 PHE A C 1
ATOM 782 O O . PHE A 1 99 ? 5.741 -3.389 3.945 1.00 91.38 99 PHE A O 1
ATOM 789 N N . SER A 1 100 ? 5.588 -1.665 5.376 1.00 92.44 100 SER A N 1
ATOM 790 C CA . SER A 1 100 ? 4.572 -2.224 6.267 1.00 92.44 100 SER A CA 1
ATOM 791 C C . SER A 1 100 ? 3.495 -1.176 6.521 1.00 92.44 100 SER A C 1
ATOM 793 O O . SER A 1 100 ? 3.805 0.014 6.577 1.00 92.44 100 SER A O 1
ATOM 795 N N . VAL A 1 101 ? 2.244 -1.610 6.679 1.00 89.94 101 VAL A N 1
ATOM 796 C CA . VAL A 1 101 ? 1.126 -0.749 7.075 1.00 89.94 101 VAL A CA 1
ATOM 797 C C . VAL A 1 101 ? 0.337 -1.395 8.200 1.00 89.94 101 VAL A C 1
ATOM 799 O O . VAL A 1 101 ? 0.215 -2.617 8.254 1.00 89.94 101 VAL A O 1
ATOM 802 N N . ALA A 1 102 ? -0.197 -0.557 9.075 1.00 88.69 102 ALA A N 1
ATOM 803 C CA . ALA A 1 102 ? -1.162 -0.923 10.097 1.00 88.69 102 ALA A CA 1
ATOM 804 C C . ALA A 1 102 ? -2.133 0.243 10.297 1.00 88.69 102 ALA A C 1
ATOM 806 O O . ALA A 1 102 ? -1.845 1.376 9.905 1.00 88.69 102 ALA A O 1
ATOM 807 N N . HIS A 1 103 ? -3.258 0.001 10.952 1.00 86.38 103 HIS A N 1
ATOM 808 C CA . HIS A 1 103 ? -4.104 1.064 11.477 1.00 86.38 103 HIS A CA 1
ATOM 809 C C . HIS A 1 103 ? -4.323 0.889 12.978 1.00 86.38 103 HIS A C 1
ATOM 811 O O . HIS A 1 103 ? -4.303 -0.220 13.508 1.00 86.38 103 HIS A O 1
ATOM 817 N N . GLY A 1 104 ? -4.543 1.999 13.672 1.00 83.12 104 GLY A N 1
ATOM 818 C CA . GLY A 1 104 ? -4.737 2.001 15.117 1.00 83.12 104 GLY A CA 1
ATOM 819 C C . GLY A 1 104 ? -5.419 3.272 15.591 1.00 83.12 104 GLY A C 1
ATOM 820 O O . GLY A 1 104 ? -5.586 4.223 14.828 1.00 83.12 104 GLY A O 1
ATOM 821 N N . LYS A 1 105 ? -5.851 3.280 16.852 1.00 82.81 105 LYS A N 1
ATOM 822 C CA . LYS A 1 105 ? -6.326 4.497 17.514 1.00 82.81 105 LYS A CA 1
ATOM 823 C C . LYS A 1 105 ? -5.159 5.133 18.255 1.00 82.81 105 LYS A C 1
ATOM 825 O O . LYS A 1 105 ? -4.607 4.507 19.155 1.00 82.81 105 LYS A O 1
ATOM 830 N N . PHE A 1 106 ? -4.836 6.369 17.905 1.00 76.25 106 PHE A N 1
ATOM 831 C CA . PHE A 1 106 ? -3.778 7.147 18.538 1.00 76.25 106 PHE A CA 1
ATOM 832 C C . PHE A 1 106 ? -4.392 8.345 19.250 1.00 76.25 106 PHE A C 1
ATOM 834 O O . PHE A 1 106 ? -5.388 8.918 18.801 1.00 76.25 106 PHE A O 1
ATOM 841 N N . ILE A 1 107 ? -3.829 8.690 20.404 1.00 72.50 107 ILE A N 1
ATOM 842 C CA . ILE A 1 107 ? -4.226 9.886 21.141 1.00 72.50 107 ILE A CA 1
ATOM 843 C C . ILE A 1 107 ? -3.470 11.046 20.507 1.00 72.50 107 ILE A C 1
ATOM 845 O O . ILE A 1 107 ? -2.247 11.080 20.596 1.00 72.50 107 ILE A O 1
ATOM 849 N N . ALA A 1 108 ? -4.189 11.978 19.883 1.00 64.25 108 ALA A N 1
ATOM 850 C CA . ALA A 1 108 ? -3.603 13.217 19.389 1.00 64.25 108 ALA A CA 1
ATOM 851 C C . ALA A 1 108 ? -3.560 14.233 20.546 1.00 64.25 108 ALA A C 1
ATOM 853 O O . ALA A 1 108 ? -4.622 14.719 20.957 1.00 64.25 108 ALA A O 1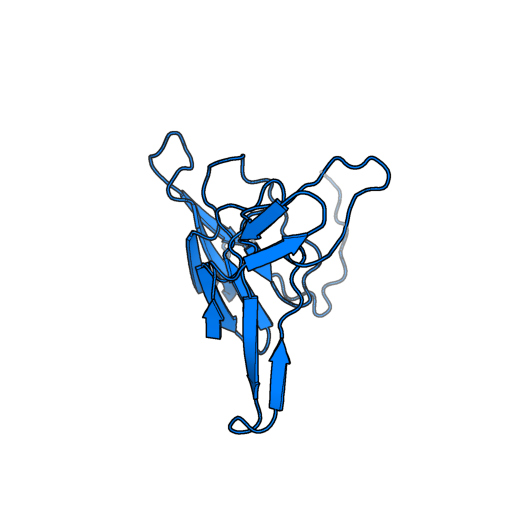
ATOM 854 N N . PRO A 1 109 ? -2.379 14.560 21.111 1.00 58.41 109 PRO A N 1
ATOM 855 C CA . PRO A 1 109 ? -2.288 15.479 22.248 1.00 58.41 109 PRO A CA 1
ATOM 856 C C . PRO A 1 109 ? -2.764 16.888 21.872 1.00 58.41 109 PRO A C 1
ATOM 858 O O . PRO A 1 109 ? -3.390 17.571 22.677 1.00 58.41 109 PRO A O 1
ATOM 861 N N . GLU A 1 110 ? -2.528 17.276 20.617 1.00 56.75 110 GLU A N 1
ATOM 862 C CA . GLU A 1 110 ? -2.761 18.615 20.065 1.00 56.75 110 GLU A CA 1
ATOM 863 C C . GLU A 1 110 ? -4.244 18.938 19.823 1.00 56.75 110 GLU A C 1
ATOM 865 O O . GLU A 1 110 ? -4.614 20.101 19.705 1.00 56.75 110 GLU A O 1
ATOM 870 N N . VAL A 1 111 ? -5.116 17.922 19.797 1.00 54.34 111 VAL A N 1
ATOM 871 C CA . VAL A 1 111 ? -6.566 18.076 19.562 1.00 54.34 111 VAL A CA 1
ATOM 872 C C . VAL A 1 111 ? -7.371 17.690 20.811 1.00 54.34 111 VAL A C 1
ATOM 874 O O . VAL A 1 111 ? -8.513 17.258 20.716 1.00 54.34 111 VAL A O 1
ATOM 877 N N . GLY A 1 112 ? -6.779 17.795 22.005 1.00 50.28 112 GLY A N 1
ATOM 878 C CA . GLY A 1 112 ? -7.481 17.546 23.267 1.00 50.28 112 GLY A CA 1
ATOM 879 C C . GLY A 1 112 ? -7.993 16.108 23.404 1.00 50.28 112 GLY A C 1
ATOM 880 O O . GLY A 1 112 ? -9.188 15.855 23.298 1.00 50.28 112 GLY A O 1
ATOM 881 N N . ARG A 1 113 ? -7.090 15.148 23.655 1.00 54.84 113 ARG A N 1
ATOM 882 C CA . ARG A 1 113 ? -7.397 13.728 23.968 1.00 54.84 113 ARG A CA 1
ATOM 883 C C . ARG A 1 113 ? -8.365 13.019 23.000 1.00 54.84 113 ARG A C 1
ATOM 885 O O . ARG A 1 113 ? -8.929 11.980 23.348 1.00 54.84 113 ARG A O 1
ATOM 892 N N . LEU A 1 114 ? -8.548 13.518 21.781 1.00 58.38 114 LEU A N 1
ATOM 893 C CA . LEU A 1 114 ? -9.330 12.826 20.764 1.00 58.38 114 LEU A CA 1
ATOM 894 C C . LEU A 1 114 ? -8.552 11.598 20.274 1.00 58.38 114 LEU A C 1
ATOM 896 O O . LEU A 1 114 ? -7.407 11.697 19.831 1.00 58.38 114 LEU A O 1
ATOM 900 N N . GLN A 1 115 ? -9.181 10.423 20.373 1.00 64.31 115 GLN A N 1
ATOM 901 C CA . GLN A 1 115 ? -8.667 9.202 19.758 1.00 64.31 115 GLN A CA 1
ATOM 902 C C . GLN A 1 115 ? -8.960 9.242 18.261 1.00 64.31 115 GLN A C 1
ATOM 904 O O . GLN A 1 115 ? -10.110 9.079 17.841 1.00 64.31 115 GLN A O 1
ATOM 909 N N . ILE A 1 116 ? -7.922 9.429 17.453 1.00 69.12 116 ILE A N 1
ATOM 910 C CA . ILE A 1 116 ? -8.035 9.446 15.996 1.00 69.12 116 ILE A CA 1
ATOM 911 C C . ILE A 1 116 ? -7.582 8.088 15.467 1.00 69.12 116 ILE A C 1
ATOM 913 O O . ILE A 1 116 ? -6.616 7.502 15.950 1.00 69.12 116 ILE A O 1
ATOM 917 N N . THR A 1 117 ? -8.330 7.532 14.511 1.00 74.50 117 THR A N 1
ATOM 918 C CA . THR A 1 117 ? -7.868 6.342 13.794 1.00 74.50 117 THR A CA 1
ATOM 919 C C . THR A 1 117 ? -6.877 6.784 12.730 1.00 74.50 117 THR A C 1
ATOM 921 O O . THR A 1 117 ? -7.275 7.458 11.781 1.00 74.50 117 THR A O 1
ATOM 924 N N . SER A 1 118 ? -5.622 6.384 12.878 1.00 76.06 118 SER A N 1
ATOM 925 C CA . SER A 1 118 ? -4.564 6.700 11.924 1.00 76.06 118 SER A CA 1
ATOM 926 C C . SER A 1 118 ? -4.066 5.451 11.223 1.00 76.06 118 SER A C 1
ATOM 928 O O . SER A 1 118 ? -4.198 4.334 11.735 1.00 76.06 118 SER A O 1
ATOM 930 N N . VAL A 1 119 ? -3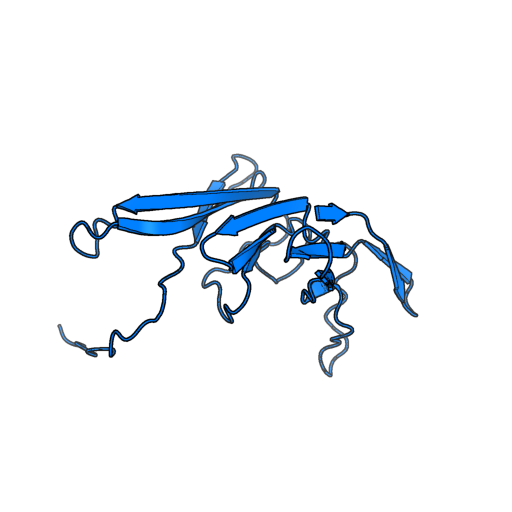.477 5.655 10.049 1.00 79.94 119 VAL A N 1
ATOM 931 C CA . VAL A 1 119 ? -2.686 4.633 9.373 1.00 79.94 119 VAL A CA 1
ATOM 932 C C . VAL A 1 119 ? -1.234 4.869 9.709 1.00 79.94 119 VAL A C 1
ATOM 934 O O . VAL A 1 119 ? -0.716 5.961 9.520 1.00 79.94 119 VAL A O 1
ATOM 937 N N . VAL A 1 120 ? -0.577 3.823 10.173 1.00 84.62 120 VAL A N 1
ATOM 938 C CA . VAL A 1 120 ? 0.850 3.818 10.434 1.00 84.62 120 VAL A CA 1
ATOM 939 C C . VAL A 1 120 ? 1.553 3.085 9.308 1.00 84.62 120 VAL A C 1
ATOM 941 O O . VAL A 1 120 ? 1.061 2.070 8.815 1.00 84.62 120 VAL A O 1
ATOM 944 N N . SER A 1 121 ? 2.712 3.589 8.902 1.00 86.88 121 SER A N 1
ATOM 945 C CA . SER A 1 121 ? 3.510 2.980 7.853 1.00 86.88 121 SER A CA 1
ATOM 946 C C . SER A 1 121 ? 4.993 2.965 8.183 1.00 86.88 121 SER A C 1
ATOM 948 O O . SER A 1 121 ? 5.572 3.984 8.555 1.00 86.88 121 SER A O 1
ATOM 950 N N . GLY A 1 122 ? 5.641 1.830 7.943 1.00 87.50 122 GLY A N 1
ATOM 951 C CA . GLY A 1 122 ? 7.096 1.729 7.987 1.00 87.50 122 GLY A CA 1
ATOM 952 C C . GLY A 1 122 ? 7.754 2.344 6.749 1.00 87.50 122 GLY A C 1
ATOM 953 O O . GLY A 1 122 ? 7.239 2.206 5.636 1.00 87.50 122 GLY A O 1
ATOM 954 N N . ALA A 1 123 ? 8.897 2.993 6.960 1.00 88.94 123 ALA A N 1
ATOM 955 C CA . ALA A 1 123 ? 9.836 3.478 5.951 1.00 88.94 123 ALA A CA 1
ATOM 956 C C . ALA A 1 123 ? 11.261 3.060 6.371 1.00 88.94 123 ALA A C 1
ATOM 958 O O . ALA A 1 123 ? 11.997 3.850 6.970 1.00 88.94 123 ALA A O 1
ATOM 959 N N . PRO A 1 124 ? 11.647 1.791 6.147 1.00 89.19 124 PRO A N 1
ATOM 960 C CA . PRO A 1 124 ? 12.837 1.194 6.756 1.00 89.19 124 PRO A CA 1
ATOM 961 C C . PRO A 1 124 ? 14.158 1.807 6.283 1.00 89.19 124 PRO A C 1
ATOM 963 O O . PRO A 1 124 ? 15.175 1.627 6.941 1.00 89.19 124 PRO A O 1
ATOM 966 N N . ARG A 1 125 ? 14.173 2.526 5.156 1.00 87.31 125 ARG A N 1
ATOM 967 C CA . ARG A 1 125 ? 15.392 3.155 4.628 1.00 87.31 125 ARG A CA 1
ATOM 968 C C . ARG A 1 125 ? 15.515 4.639 4.921 1.00 87.31 125 ARG A C 1
ATOM 970 O O . ARG A 1 125 ? 16.552 5.236 4.631 1.00 87.31 125 ARG A O 1
ATOM 977 N N . GLN A 1 126 ? 14.480 5.229 5.500 1.00 83.62 126 GLN A N 1
ATOM 978 C CA . GLN A 1 126 ? 14.509 6.640 5.814 1.00 83.62 126 GLN A CA 1
ATOM 979 C C . GLN A 1 126 ? 15.532 6.954 6.909 1.00 83.62 126 GLN A C 1
ATOM 981 O O . GLN A 1 126 ? 15.927 6.080 7.679 1.00 83.62 126 GLN A O 1
ATOM 986 N N . ASN A 1 127 ? 15.933 8.225 6.985 1.00 84.31 127 ASN A N 1
ATOM 987 C CA . ASN A 1 127 ? 16.842 8.743 8.000 1.00 84.31 127 ASN A CA 1
ATOM 988 C C . ASN A 1 127 ? 18.191 8.010 7.962 1.00 84.31 127 ASN A C 1
ATOM 990 O O . ASN A 1 127 ? 18.605 7.416 8.947 1.00 84.31 127 ASN A O 1
ATOM 994 N N . ASN A 1 128 ? 18.846 8.005 6.794 1.00 85.00 128 ASN A N 1
ATOM 995 C CA . ASN A 1 128 ? 20.138 7.346 6.571 1.00 85.00 128 ASN A CA 1
ATOM 996 C C . ASN A 1 128 ? 20.143 5.861 6.982 1.00 85.00 128 ASN A C 1
ATOM 998 O O . ASN A 1 128 ? 21.071 5.409 7.645 1.00 85.00 128 ASN A O 1
ATOM 1002 N N . LEU A 1 129 ? 19.113 5.105 6.576 1.00 86.25 129 LEU A N 1
ATOM 1003 C CA . LEU A 1 129 ? 18.955 3.667 6.849 1.00 86.25 129 LEU A CA 1
ATOM 1004 C C . LEU A 1 129 ? 18.670 3.277 8.312 1.00 86.25 129 LEU A C 1
ATOM 1006 O O . LEU A 1 129 ? 18.580 2.086 8.594 1.00 86.25 129 LEU A O 1
ATOM 1010 N N . PHE A 1 130 ? 18.462 4.231 9.226 1.00 85.69 130 PHE A N 1
ATOM 1011 C CA . PHE A 1 130 ? 17.963 3.922 10.577 1.00 85.69 130 PHE A CA 1
ATOM 1012 C C . PHE A 1 130 ? 16.490 3.489 10.574 1.00 85.69 130 PHE A C 1
ATOM 1014 O O . PHE A 1 130 ? 16.030 2.809 11.490 1.00 85.69 130 PHE A O 1
ATOM 1021 N N . GLY A 1 131 ? 15.752 3.878 9.535 1.00 86.00 131 GLY A N 1
ATOM 1022 C CA . GLY A 1 131 ? 14.326 3.647 9.417 1.00 86.00 131 GLY A CA 1
ATOM 1023 C C . GLY A 1 131 ? 13.500 4.684 10.172 1.00 86.00 131 GLY A C 1
ATOM 1024 O O . GLY A 1 131 ? 13.962 5.378 11.079 1.00 86.00 131 GLY A O 1
ATOM 1025 N N . LYS A 1 132 ? 12.240 4.810 9.764 1.00 84.44 132 LYS A N 1
ATOM 1026 C CA . LYS A 1 132 ? 11.233 5.636 10.432 1.00 84.44 132 LYS A CA 1
ATOM 1027 C C . LYS A 1 132 ? 9.876 4.948 10.354 1.00 84.44 132 LYS A C 1
ATOM 1029 O O . LYS A 1 132 ? 9.591 4.207 9.412 1.00 84.44 132 LYS A O 1
ATOM 1034 N N . VAL A 1 133 ? 9.029 5.224 11.337 1.00 83.50 133 VAL A N 1
ATOM 1035 C CA . VAL A 1 133 ? 7.604 4.895 11.308 1.00 83.50 133 VAL A CA 1
ATOM 1036 C C . VAL A 1 133 ? 6.819 6.196 11.165 1.00 83.50 133 VAL A C 1
ATOM 1038 O O . VAL A 1 133 ? 7.061 7.153 11.899 1.00 83.50 133 VAL A O 1
ATOM 1041 N N . TRP A 1 134 ? 5.913 6.246 10.194 1.00 77.56 134 TRP A N 1
ATOM 1042 C CA . TRP A 1 134 ? 5.052 7.395 9.926 1.00 77.56 134 TRP A CA 1
ATOM 1043 C C . TRP A 1 134 ? 3.651 7.150 10.444 1.00 77.56 134 TRP A C 1
ATOM 1045 O O . TRP A 1 134 ? 3.076 6.106 10.152 1.00 77.56 134 TRP A O 1
ATOM 1055 N N . ASP A 1 135 ? 3.084 8.143 11.116 1.00 72.88 135 ASP A N 1
ATOM 1056 C CA . ASP A 1 135 ? 1.650 8.240 11.362 1.00 72.88 135 ASP A CA 1
ATOM 1057 C C . ASP A 1 135 ? 1.035 9.137 10.278 1.00 72.88 135 ASP A C 1
ATOM 1059 O O . ASP A 1 135 ? 1.259 10.344 10.232 1.00 72.88 135 ASP A O 1
ATOM 1063 N N . CYS A 1 136 ? 0.283 8.527 9.367 1.00 65.25 136 CYS A N 1
ATOM 1064 C CA . CYS A 1 136 ? -0.604 9.218 8.445 1.00 65.25 136 CYS A CA 1
ATOM 1065 C C . CYS A 1 136 ? -1.982 9.306 9.101 1.00 65.25 136 CYS A C 1
ATOM 1067 O O . CYS A 1 136 ? -2.846 8.440 8.904 1.00 65.25 136 CYS A O 1
ATOM 1069 N N . THR A 1 137 ? -2.191 10.354 9.891 1.00 59.81 137 THR A N 1
ATOM 1070 C CA . THR A 1 137 ? -3.478 10.597 10.535 1.00 59.81 137 THR A CA 1
ATOM 1071 C C . THR A 1 137 ? -4.538 10.851 9.468 1.00 59.81 137 THR A C 1
ATOM 1073 O O . THR A 1 137 ? -4.555 11.883 8.797 1.00 59.81 137 THR A O 1
ATOM 1076 N N . ILE A 1 138 ? -5.449 9.891 9.291 1.00 53.00 138 ILE A N 1
ATOM 1077 C CA . ILE A 1 138 ? -6.600 10.064 8.411 1.00 53.00 138 ILE A CA 1
ATOM 1078 C C . ILE A 1 138 ? -7.635 10.829 9.216 1.00 53.00 138 ILE A C 1
ATOM 1080 O O . ILE A 1 138 ? -8.467 10.252 9.919 1.00 53.00 138 ILE A O 1
ATOM 1084 N N . VAL A 1 139 ? -7.597 12.151 9.114 1.00 43.03 139 VAL A N 1
ATOM 1085 C CA . VAL A 1 139 ? -8.712 12.958 9.592 1.00 43.03 139 VAL A CA 1
ATOM 1086 C C . VAL A 1 139 ? -9.901 12.595 8.711 1.00 43.03 139 VAL A C 1
ATOM 1088 O O . VAL A 1 139 ? -9.978 12.984 7.545 1.00 43.03 139 VAL A O 1
ATOM 1091 N N . ALA A 1 140 ? -10.816 11.784 9.241 1.00 38.94 140 ALA A N 1
ATOM 1092 C CA . ALA A 1 140 ? -12.114 11.589 8.626 1.00 38.94 140 ALA A CA 1
ATOM 1093 C C . ALA A 1 140 ? -12.789 12.963 8.603 1.00 38.94 140 ALA A C 1
ATOM 1095 O O . ALA A 1 140 ? -13.352 13.402 9.604 1.00 38.94 140 ALA A O 1
ATOM 1096 N N . TRP A 1 141 ? -12.694 13.657 7.470 1.00 33.09 141 TRP A N 1
ATOM 1097 C CA . TRP A 1 141 ? -13.406 14.897 7.182 1.00 33.09 141 TRP A CA 1
ATOM 1098 C C . TRP A 1 141 ? -14.913 14.602 7.110 1.00 33.09 141 TRP A C 1
ATOM 1100 O O . TRP A 1 141 ? -15.531 14.602 6.050 1.00 33.09 141 TRP A O 1
ATOM 1110 N N . ARG A 1 142 ? -15.530 14.306 8.253 1.00 28.17 142 ARG A N 1
ATOM 1111 C CA . ARG A 1 142 ? -16.967 14.451 8.462 1.00 28.17 142 ARG A CA 1
ATOM 1112 C C . ARG A 1 142 ? -17.168 15.724 9.275 1.00 28.17 142 ARG A C 1
ATOM 1114 O O . ARG A 1 142 ? -17.204 15.693 10.496 1.00 28.17 142 ARG A O 1
ATOM 1121 N N . GLY A 1 143 ? -17.280 16.846 8.566 1.00 28.28 143 GLY A N 1
ATOM 1122 C CA . GLY A 1 143 ? -18.056 17.994 9.041 1.00 28.28 143 GLY A CA 1
ATOM 1123 C C . GLY A 1 143 ? -17.399 19.005 9.984 1.00 28.28 143 GLY A C 1
ATOM 1124 O O . GLY A 1 143 ? -18.133 19.819 10.535 1.00 28.28 143 GLY A O 1
ATOM 1125 N N . MET A 1 144 ? -16.074 19.042 10.156 1.00 29.67 144 MET A N 1
ATOM 1126 C CA . MET A 1 144 ? -15.455 20.188 10.840 1.00 29.67 144 MET A CA 1
ATOM 1127 C C . MET A 1 144 ? -15.256 21.329 9.841 1.00 29.67 144 MET A C 1
ATOM 1129 O O . MET A 1 144 ? -14.362 21.289 8.997 1.00 29.67 144 MET A O 1
ATOM 1133 N N . ARG A 1 145 ? -16.131 22.342 9.907 1.00 27.61 145 ARG A N 1
ATOM 1134 C CA . ARG A 1 145 ? -15.864 23.646 9.287 1.00 27.61 145 ARG A CA 1
ATOM 1135 C C . ARG A 1 145 ? -14.517 24.126 9.824 1.00 27.61 145 ARG A C 1
ATOM 1137 O O . ARG A 1 145 ? -14.324 24.136 11.037 1.00 27.61 145 ARG A O 1
ATOM 1144 N N . ARG A 1 146 ? -13.615 24.536 8.931 1.00 31.20 146 ARG A N 1
ATOM 1145 C CA . ARG A 1 146 ? -12.510 25.423 9.297 1.00 31.20 146 ARG A CA 1
ATOM 1146 C C . ARG A 1 146 ? -13.122 26.620 10.021 1.00 31.20 146 ARG A C 1
ATOM 1148 O O . ARG A 1 146 ? -13.792 27.434 9.395 1.00 31.20 146 ARG A O 1
ATOM 1155 N N . THR A 1 147 ? -12.930 26.715 11.327 1.00 28.39 147 THR A N 1
ATOM 1156 C CA . THR A 1 147 ? -12.827 28.028 11.951 1.00 28.39 147 THR A CA 1
ATOM 1157 C C . THR A 1 147 ? -11.407 28.479 11.672 1.00 28.39 147 THR A C 1
ATOM 1159 O O . THR A 1 147 ? -10.466 28.047 12.338 1.00 28.39 147 THR A O 1
ATOM 1162 N N . ASP A 1 148 ? -11.255 29.263 10.609 1.00 37.50 148 ASP A N 1
ATOM 1163 C CA . ASP A 1 148 ? -10.061 30.063 10.386 1.00 37.50 148 ASP A CA 1
ATOM 1164 C C . ASP A 1 148 ? -9.939 31.032 11.568 1.00 37.50 148 ASP A C 1
ATOM 1166 O O . ASP A 1 148 ? -10.533 32.104 11.560 1.00 37.50 148 ASP A O 1
ATOM 1170 N N . ASN A 1 149 ? -9.185 30.657 12.597 1.00 32.16 149 ASN A N 1
ATOM 1171 C CA . ASN A 1 149 ? -8.707 31.611 13.589 1.00 32.16 149 ASN A CA 1
ATOM 1172 C C . ASN A 1 149 ? -7.236 31.882 13.300 1.00 32.16 149 ASN A C 1
ATOM 1174 O O . ASN A 1 149 ? -6.334 31.424 13.996 1.00 32.16 149 ASN A O 1
ATOM 1178 N N . GLY A 1 150 ? -7.010 32.643 12.230 1.00 28.11 150 GLY A N 1
ATOM 1179 C CA . GLY A 1 150 ? -5.827 33.478 12.164 1.00 28.11 150 GLY A CA 1
ATOM 1180 C C . GLY A 1 150 ? -5.967 34.595 13.195 1.00 28.11 150 GLY A C 1
ATOM 1181 O O . GLY A 1 150 ? -6.893 35.395 13.089 1.00 28.11 150 GLY A O 1
ATOM 1182 N N . ARG A 1 151 ? -5.068 34.618 14.182 1.00 28.31 151 ARG A N 1
ATOM 1183 C CA . ARG A 1 151 ? -4.363 35.804 14.709 1.00 28.31 151 ARG A CA 1
ATOM 1184 C C . ARG A 1 151 ? -3.722 35.485 16.060 1.00 28.31 151 ARG A C 1
ATOM 1186 O O . ARG A 1 151 ? -4.425 35.300 17.048 1.00 28.31 151 ARG A O 1
ATOM 1193 N N . ALA A 1 152 ? -2.397 35.529 16.080 1.00 32.31 152 ALA A N 1
ATOM 1194 C CA . ALA A 1 152 ? -1.638 36.440 16.929 1.00 32.31 152 ALA A CA 1
ATOM 1195 C C . ALA A 1 152 ? -0.389 36.847 16.140 1.00 32.31 152 ALA A C 1
ATOM 1197 O O . ALA A 1 152 ? 0.230 35.931 15.552 1.00 32.31 152 ALA A O 1
#

Radius of gyration: 17.17 Å; chains: 1; bounding box: 41×50×49 Å

pLDDT: mean 72.47, std 19.55, range [27.61, 95.81]

Foldseek 3Di:
DKDLQDWDQDPVGIASQIWDWDADDVRPDIDIDDDPSPDPDDDPVNPDDRRRQSWQLEWDDDPNKIKTARQQGPFPQRIDIPPDPDQPDTDHHQQRWSNYKDWDFDQDVVVPRDTFIWMKTWRCPPPPRVTDIDTRGDPPPDDDDPPPPDDD